Protein AF-A0ABC8A405-F1 (afdb_monomer_lite)

Sequence (125 aa):
MKYVISGLKGAFIAIVCGVLLTLYFGGEIDFESMTLILVYGFVQGAMSKLIDEYVTIALLEFVSQALASYLLAWGYLLVNTWLFDSSWQHHIWSFTITWLLIFILVYLYSIVRNRKIVKRFNRQK

Radius of gyration: 17.45 Å; chains: 1; bounding box: 40×32×48 Å

Foldseek 3Di:
DVLQVQLVVLLVVLVVVVVVVCVVVVRDDDPVNSVLSSNLSSVLSSQLVVLVVPPPDPVVSLVSSLVSNLVSVLVSLVVCCVVPNVPRPVVNVVSVVVSVVVSVVVVVVVVVVVVVVVVVVVVVD

Secondary structure (DSSP, 8-state):
-HHHHHHHHHHHHHHHHHHHHHHHHTS---HHHHHHHHHHHHHHHHHHHHHHHH--SHHHHHHHHHHHHHHHHHHHHHHHHHHH-S-HHHHHHHHHHHHHHHHHHHHHHHHHHHHHHHHHHHT--

Structure (mmCIF, N/CA/C/O backbone):
data_AF-A0ABC8A405-F1
#
_entry.id   AF-A0ABC8A405-F1
#
loop_
_atom_site.group_PDB
_atom_site.id
_atom_site.type_symbol
_atom_site.label_atom_id
_atom_site.label_alt_id
_atom_site.label_comp_id
_atom_site.label_asym_id
_atom_site.label_entity_id
_atom_site.label_seq_id
_atom_site.pdbx_PDB_ins_code
_atom_site.Cartn_x
_atom_site.Cartn_y
_atom_site.Cartn_z
_atom_site.occupancy
_atom_site.B_iso_or_equiv
_atom_site.auth_seq_id
_atom_site.auth_comp_id
_atom_site.auth_asym_id
_atom_site.auth_atom_id
_atom_site.pdbx_PDB_model_num
ATOM 1 N N . MET A 1 1 ? -17.672 -11.483 -2.750 1.00 78.12 1 MET A N 1
ATOM 2 C CA . MET A 1 1 ? -17.982 -10.194 -3.422 1.00 78.12 1 MET A CA 1
ATOM 3 C C . MET A 1 1 ? -17.396 -8.979 -2.706 1.00 78.12 1 MET A C 1
ATOM 5 O O . MET A 1 1 ? -16.741 -8.184 -3.362 1.00 78.12 1 MET A O 1
ATOM 9 N N . LYS A 1 2 ? -17.559 -8.835 -1.384 1.00 85.12 2 LYS A N 1
ATOM 10 C CA . LYS A 1 2 ? -17.059 -7.677 -0.613 1.00 85.12 2 LYS A CA 1
ATOM 11 C C . LYS A 1 2 ? -15.559 -7.347 -0.795 1.00 85.12 2 LYS A C 1
ATOM 13 O O . LYS A 1 2 ? -15.237 -6.186 -1.025 1.00 85.12 2 LYS A O 1
ATOM 18 N N . TYR A 1 3 ? -14.668 -8.343 -0.807 1.00 85.38 3 TYR A N 1
ATOM 19 C CA . TYR A 1 3 ? -13.229 -8.123 -1.055 1.00 85.38 3 TYR A CA 1
ATOM 20 C C . TYR A 1 3 ? -12.917 -7.704 -2.498 1.00 85.38 3 TYR A C 1
ATOM 22 O O . TYR A 1 3 ? -12.076 -6.842 -2.713 1.00 85.38 3 TYR A O 1
ATOM 30 N N . VAL A 1 4 ? -13.642 -8.253 -3.479 1.00 86.56 4 VAL A N 1
ATOM 31 C CA . VAL A 1 4 ? -13.481 -7.915 -4.906 1.00 86.56 4 VAL A CA 1
ATOM 32 C C . VAL A 1 4 ? -13.871 -6.462 -5.166 1.00 86.56 4 VAL A C 1
ATOM 34 O O . VAL A 1 4 ? -13.147 -5.741 -5.839 1.00 86.56 4 VAL A O 1
ATOM 37 N N . ILE A 1 5 ? -14.980 -6.002 -4.579 1.00 88.62 5 ILE A N 1
ATOM 38 C CA . ILE A 1 5 ? -15.421 -4.603 -4.689 1.00 88.62 5 ILE A CA 1
ATOM 39 C C . ILE A 1 5 ? -14.386 -3.663 -4.063 1.00 88.62 5 ILE A C 1
ATOM 41 O O . ILE A 1 5 ? -14.088 -2.612 -4.625 1.00 88.62 5 ILE A O 1
ATOM 45 N N . SER A 1 6 ? -13.825 -4.036 -2.910 1.00 86.69 6 SER A N 1
ATOM 46 C CA . SER A 1 6 ? -12.771 -3.247 -2.270 1.00 86.69 6 SER A CA 1
ATOM 47 C C . SER A 1 6 ? -11.490 -3.216 -3.105 1.00 86.69 6 SER A C 1
ATOM 49 O O . SER A 1 6 ? -10.899 -2.154 -3.285 1.00 86.69 6 SER A O 1
ATOM 51 N N . GLY A 1 7 ? -11.109 -4.349 -3.699 1.00 85.62 7 GLY A N 1
ATOM 52 C CA . GLY A 1 7 ? -9.995 -4.418 -4.639 1.00 85.62 7 GLY A CA 1
ATOM 53 C C . GLY A 1 7 ? -10.206 -3.520 -5.858 1.00 85.62 7 GLY A C 1
ATOM 54 O O . GLY A 1 7 ? -9.328 -2.737 -6.198 1.00 85.62 7 GLY A O 1
ATOM 55 N N . LEU A 1 8 ? -11.395 -3.527 -6.468 1.00 90.06 8 LEU A N 1
ATOM 56 C CA . LEU A 1 8 ? -11.708 -2.638 -7.596 1.00 90.06 8 LEU A CA 1
ATOM 57 C C . LEU A 1 8 ? -11.599 -1.152 -7.223 1.00 90.06 8 LEU A C 1
ATOM 59 O O . LEU A 1 8 ? -11.103 -0.358 -8.019 1.00 90.06 8 LEU A O 1
ATOM 63 N N . LYS A 1 9 ? -12.000 -0.767 -6.003 1.00 87.75 9 LYS A N 1
ATOM 64 C CA . LYS A 1 9 ? -11.785 0.601 -5.497 1.00 87.75 9 LYS A CA 1
ATOM 65 C C . LYS A 1 9 ? -10.298 0.928 -5.367 1.00 87.75 9 LYS A C 1
ATOM 67 O O . LYS A 1 9 ? -9.886 2.016 -5.754 1.00 87.75 9 LYS A O 1
ATOM 72 N N . GLY A 1 10 ? -9.503 -0.009 -4.855 1.00 82.50 10 GLY A N 1
ATOM 73 C CA . GLY A 1 10 ? -8.050 0.135 -4.766 1.00 82.50 10 GLY A CA 1
ATOM 74 C C . GLY A 1 10 ? -7.391 0.296 -6.140 1.00 82.50 10 GLY A C 1
ATOM 75 O O . GLY A 1 10 ? -6.586 1.204 -6.325 1.00 82.50 10 GLY A O 1
ATOM 76 N N . ALA A 1 11 ? -7.801 -0.501 -7.130 1.00 86.94 11 ALA A N 1
ATOM 77 C CA . ALA A 1 11 ? -7.341 -0.370 -8.512 1.00 86.94 11 ALA A CA 1
ATOM 78 C C . ALA A 1 11 ? -7.728 0.988 -9.122 1.00 86.94 11 ALA A C 1
ATOM 80 O O . ALA A 1 11 ? -6.905 1.628 -9.765 1.00 86.94 11 ALA A O 1
ATOM 81 N N . PHE A 1 12 ? -8.947 1.476 -8.871 1.00 87.50 12 PHE A N 1
ATOM 82 C CA . PHE A 1 12 ? -9.375 2.800 -9.332 1.00 87.50 12 PHE A CA 1
ATOM 83 C C . PHE A 1 12 ? -8.527 3.931 -8.733 1.00 87.50 12 PHE A C 1
ATOM 85 O O . PHE A 1 12 ? -8.099 4.830 -9.453 1.00 87.50 12 PHE A O 1
ATOM 92 N N . ILE A 1 13 ? -8.233 3.874 -7.431 1.00 85.06 13 ILE A N 1
ATOM 93 C CA . ILE A 1 13 ? -7.333 4.839 -6.782 1.00 85.06 13 ILE A CA 1
ATOM 94 C C . ILE A 1 13 ? -5.938 4.766 -7.411 1.00 85.06 13 ILE A C 1
ATOM 96 O O . ILE A 1 13 ? -5.349 5.803 -7.706 1.00 85.06 13 ILE A O 1
ATOM 100 N N . ALA A 1 14 ? -5.436 3.559 -7.674 1.00 83.38 14 ALA A N 1
ATOM 101 C CA . ALA A 1 14 ? -4.147 3.360 -8.324 1.00 83.38 14 ALA A CA 1
ATOM 102 C C . ALA A 1 14 ? -4.105 3.956 -9.744 1.00 83.38 14 ALA A C 1
ATOM 104 O O . ALA A 1 14 ? -3.097 4.560 -10.094 1.00 83.38 14 ALA A O 1
ATOM 105 N N . ILE A 1 15 ? -5.199 3.891 -10.521 1.00 85.50 15 ILE A N 1
ATOM 106 C CA . ILE A 1 15 ? -5.319 4.595 -11.815 1.00 85.50 15 ILE A CA 1
ATOM 107 C C . ILE A 1 15 ? -5.155 6.101 -11.620 1.00 85.50 15 ILE A C 1
ATOM 109 O O . ILE A 1 15 ? -4.354 6.724 -12.311 1.00 85.50 15 ILE A O 1
ATOM 113 N N . VAL A 1 16 ? -5.898 6.693 -10.679 1.00 84.44 16 VAL A N 1
ATOM 114 C CA . VAL A 1 16 ? -5.849 8.143 -10.427 1.00 84.44 16 VAL A CA 1
ATOM 115 C C . VAL A 1 16 ? -4.441 8.572 -10.008 1.00 84.44 16 VAL A C 1
ATOM 117 O O . VAL A 1 16 ? -3.909 9.546 -10.538 1.00 84.44 16 VAL A O 1
ATOM 120 N N . CYS A 1 17 ? -3.811 7.826 -9.099 1.00 80.31 17 CYS A N 1
ATOM 121 C CA . CYS A 1 17 ? -2.434 8.075 -8.683 1.00 80.31 17 CYS A CA 1
ATOM 122 C C . CYS A 1 17 ? -1.439 7.899 -9.837 1.00 80.31 17 CYS A C 1
ATOM 124 O O . CYS A 1 17 ? -0.545 8.728 -9.985 1.00 80.31 17 CYS A O 1
ATOM 126 N N . GLY A 1 18 ? -1.616 6.865 -10.662 1.00 75.62 18 GLY A N 1
ATOM 127 C CA . GLY A 1 18 ? -0.805 6.610 -11.850 1.00 75.62 18 GLY A CA 1
ATOM 128 C C . GLY A 1 18 ? -0.861 7.779 -12.826 1.00 75.62 18 GLY A C 1
ATOM 129 O O . GLY A 1 18 ? 0.180 8.320 -13.165 1.00 75.62 18 GLY A O 1
ATOM 130 N N . VAL A 1 19 ? -2.060 8.257 -13.177 1.00 80.06 19 VAL A N 1
ATOM 131 C CA . VAL A 1 19 ? -2.244 9.422 -14.063 1.00 80.06 19 VAL A CA 1
ATOM 132 C C . VAL A 1 19 ? -1.570 10.676 -13.497 1.00 80.06 19 VAL A C 1
ATOM 134 O O . VAL A 1 19 ? -0.895 11.392 -14.233 1.00 80.06 19 VAL A O 1
ATOM 137 N N . LEU A 1 20 ? -1.714 10.943 -12.194 1.00 78.25 20 LEU A N 1
ATOM 138 C CA . LEU A 1 20 ? -1.053 12.086 -11.552 1.00 78.25 20 LEU A CA 1
ATOM 139 C C . LEU A 1 20 ? 0.475 11.976 -11.605 1.00 78.25 20 LEU A C 1
ATOM 141 O O . LEU A 1 20 ? 1.147 12.969 -11.875 1.00 78.25 20 LEU A O 1
ATOM 145 N N . LEU A 1 21 ? 1.020 10.779 -11.375 1.00 70.50 21 LEU A N 1
ATOM 146 C CA . LEU A 1 21 ? 2.454 10.515 -11.485 1.00 70.50 21 LEU A CA 1
ATOM 147 C C . LEU A 1 21 ? 2.942 10.668 -12.927 1.00 70.50 21 LEU A C 1
ATOM 149 O O . LEU A 1 21 ? 3.956 11.323 -13.146 1.00 70.50 21 LEU A O 1
ATOM 153 N N . THR A 1 22 ? 2.205 10.146 -13.910 1.00 74.12 22 THR A N 1
ATOM 154 C CA . THR A 1 22 ? 2.517 10.303 -15.336 1.00 74.12 22 THR A CA 1
ATOM 155 C C . THR A 1 22 ? 2.573 11.779 -15.728 1.00 74.12 22 THR A C 1
ATOM 157 O O . THR A 1 22 ? 3.507 12.196 -16.407 1.00 74.12 22 THR A O 1
ATOM 160 N N . LEU A 1 23 ? 1.613 12.587 -15.265 1.00 78.50 23 LEU A N 1
ATOM 161 C CA . LEU A 1 23 ? 1.600 14.034 -15.501 1.00 78.50 23 LEU A CA 1
ATOM 162 C C . LEU A 1 23 ? 2.779 14.744 -14.823 1.00 78.50 23 LEU A C 1
ATOM 164 O O . LEU A 1 23 ? 3.335 15.677 -15.396 1.00 78.50 23 LEU A O 1
ATOM 168 N N . TYR A 1 24 ? 3.165 14.311 -13.621 1.00 75.00 24 TYR A N 1
ATOM 169 C CA . TYR A 1 24 ? 4.275 14.904 -12.875 1.00 75.00 24 TYR A CA 1
ATOM 170 C C . TYR A 1 24 ? 5.647 14.582 -13.487 1.00 75.00 24 TYR A C 1
ATOM 172 O O . TYR A 1 24 ? 6.506 15.457 -13.549 1.00 75.00 24 TYR A O 1
ATOM 180 N N . PHE A 1 25 ? 5.847 13.350 -13.962 1.00 72.19 25 PHE A N 1
ATOM 181 C CA . PHE A 1 25 ? 7.119 12.874 -14.521 1.00 72.19 25 PHE A CA 1
ATOM 182 C C . PHE A 1 25 ? 7.237 13.024 -16.046 1.00 72.19 25 PHE A C 1
ATOM 184 O O . PHE A 1 25 ? 8.223 12.582 -16.624 1.00 72.19 25 PHE A O 1
ATOM 191 N N . GLY A 1 26 ? 6.277 13.675 -16.709 1.00 73.38 26 GLY A N 1
ATOM 192 C CA . GLY A 1 26 ? 6.397 14.024 -18.128 1.00 73.38 26 GLY A CA 1
ATOM 193 C C . GLY A 1 26 ? 5.983 12.934 -19.123 1.00 73.38 26 GLY A C 1
ATOM 194 O O . GLY A 1 26 ? 6.308 13.054 -20.298 1.00 73.38 26 GLY A O 1
ATOM 195 N N . GLY A 1 27 ? 5.218 11.923 -18.700 1.00 61.75 27 GLY A N 1
ATOM 196 C CA . GLY A 1 27 ? 4.505 11.026 -19.621 1.00 61.75 27 GLY A CA 1
ATOM 197 C C . GLY A 1 27 ? 5.040 9.601 -19.759 1.00 61.75 27 GLY A C 1
ATOM 198 O O . GLY A 1 27 ? 4.357 8.771 -20.352 1.00 61.75 27 GLY A O 1
ATOM 199 N N . GLU A 1 28 ? 6.203 9.282 -19.198 1.00 64.81 28 GLU A N 1
ATOM 200 C CA . GLU A 1 28 ? 6.858 7.985 -19.413 1.00 64.81 28 GLU A CA 1
ATOM 201 C C . GLU A 1 28 ? 6.571 7.016 -18.258 1.00 64.81 28 GLU A C 1
ATOM 203 O O . GLU A 1 28 ? 7.366 6.857 -17.336 1.00 64.81 28 GLU A O 1
ATOM 208 N N . ILE A 1 29 ? 5.394 6.381 -18.278 1.00 68.19 29 ILE A N 1
ATOM 209 C CA . ILE A 1 29 ? 5.150 5.175 -17.473 1.00 68.19 29 ILE A CA 1
ATOM 210 C C . ILE A 1 29 ? 4.905 4.012 -18.424 1.00 68.19 29 ILE A C 1
ATOM 212 O O . ILE A 1 29 ? 3.913 4.004 -19.156 1.00 68.19 29 ILE A O 1
ATOM 216 N N . ASP A 1 30 ? 5.785 3.014 -18.373 1.00 72.81 30 ASP A N 1
ATOM 217 C CA . ASP A 1 30 ? 5.641 1.796 -19.161 1.00 72.81 30 ASP A CA 1
ATOM 218 C C . ASP A 1 30 ? 4.355 1.041 -18.809 1.00 72.81 30 ASP A C 1
ATOM 220 O O . ASP A 1 30 ? 3.926 0.970 -17.651 1.00 72.81 30 ASP A O 1
ATOM 224 N N . PHE A 1 31 ? 3.750 0.416 -19.820 1.00 75.62 31 PHE A N 1
ATOM 225 C CA . PHE A 1 31 ? 2.506 -0.343 -19.672 1.00 75.62 31 PHE A CA 1
ATOM 226 C C . PHE A 1 31 ? 2.614 -1.468 -18.625 1.00 75.62 31 PHE A C 1
ATOM 228 O O . PHE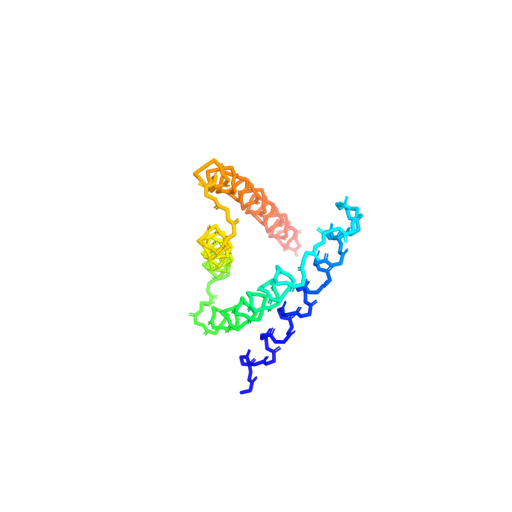 A 1 31 ? 1.659 -1.742 -17.891 1.00 75.62 31 PHE A O 1
ATOM 235 N N . GLU A 1 32 ? 3.784 -2.096 -18.514 1.00 75.31 32 GLU A N 1
ATOM 236 C CA . GLU A 1 32 ? 4.062 -3.154 -17.537 1.00 75.31 32 GLU A CA 1
ATOM 237 C C . GLU A 1 32 ? 4.066 -2.613 -16.102 1.00 75.31 32 GLU A C 1
ATOM 239 O O . GLU A 1 32 ? 3.405 -3.174 -15.222 1.00 75.31 32 GLU A O 1
ATOM 244 N N . SER A 1 33 ? 4.703 -1.457 -15.886 1.00 71.50 33 SER A N 1
ATOM 245 C CA . SER A 1 33 ? 4.682 -0.745 -14.603 1.00 71.50 33 SER A CA 1
ATOM 246 C C . SER A 1 33 ? 3.261 -0.323 -14.227 1.00 71.50 33 SER A C 1
ATOM 248 O O . SER A 1 33 ? 2.831 -0.520 -13.090 1.00 71.50 33 SER A O 1
ATOM 250 N N . MET A 1 34 ? 2.482 0.179 -15.191 1.00 75.81 34 MET A N 1
ATOM 251 C CA . MET A 1 34 ? 1.077 0.532 -14.974 1.00 75.81 34 MET A CA 1
ATOM 252 C C . MET A 1 34 ? 0.234 -0.694 -14.595 1.00 75.81 34 MET A C 1
ATOM 254 O O . MET A 1 34 ? -0.560 -0.638 -13.657 1.00 75.81 34 MET A O 1
ATOM 258 N N . THR A 1 35 ? 0.439 -1.831 -15.264 1.00 82.12 35 THR A N 1
ATOM 259 C CA . THR A 1 35 ? -0.267 -3.085 -14.960 1.00 82.12 35 THR A CA 1
ATOM 260 C C . THR A 1 35 ? 0.047 -3.574 -13.547 1.00 82.12 35 THR A C 1
ATOM 262 O O . THR A 1 35 ? -0.868 -3.918 -12.795 1.00 82.12 35 THR A O 1
ATOM 265 N N . LEU A 1 36 ? 1.320 -3.543 -13.144 1.00 79.38 36 LEU A N 1
ATOM 266 C CA . LEU A 1 36 ? 1.727 -3.886 -11.783 1.00 79.38 36 LEU A CA 1
ATOM 267 C C . LEU A 1 36 ? 1.076 -2.949 -10.758 1.00 79.38 36 LEU A C 1
ATOM 269 O O . LEU A 1 36 ? 0.480 -3.430 -9.796 1.00 79.38 36 LEU A O 1
ATOM 273 N N . ILE A 1 37 ? 1.095 -1.632 -10.986 1.00 80.25 37 ILE A N 1
ATOM 274 C CA . ILE A 1 37 ? 0.444 -0.644 -10.109 1.00 80.25 37 ILE A CA 1
ATOM 275 C C . ILE A 1 37 ? -1.043 -0.972 -9.898 1.00 80.25 37 ILE A C 1
ATOM 277 O O . ILE A 1 37 ? -1.533 -0.910 -8.767 1.00 80.25 37 ILE A O 1
ATOM 281 N N . LEU A 1 38 ? -1.760 -1.386 -10.948 1.00 85.19 38 LEU A N 1
ATOM 282 C CA . LEU A 1 38 ? -3.169 -1.783 -10.847 1.00 85.19 38 LEU A CA 1
ATOM 283 C C . LEU A 1 38 ? -3.370 -3.048 -10.015 1.00 85.19 38 LEU A C 1
ATOM 285 O O . LEU A 1 38 ? -4.271 -3.091 -9.174 1.00 85.19 38 LEU A O 1
ATOM 289 N N . VAL A 1 39 ? -2.529 -4.064 -10.218 1.00 87.31 39 VAL A N 1
ATOM 290 C CA . VAL A 1 39 ? -2.582 -5.315 -9.449 1.00 87.31 39 VAL A CA 1
ATOM 291 C C . VAL A 1 39 ? -2.301 -5.042 -7.972 1.00 87.31 39 VAL A C 1
ATOM 293 O O . VAL A 1 39 ? -3.069 -5.475 -7.114 1.00 87.31 39 VAL A O 1
ATOM 296 N N . TYR A 1 40 ? -1.265 -4.265 -7.656 1.00 83.88 40 TYR A N 1
ATOM 297 C CA . TYR A 1 40 ? -0.946 -3.898 -6.275 1.00 83.88 40 TYR A CA 1
ATOM 298 C C . TYR A 1 40 ? -2.033 -3.027 -5.640 1.00 83.88 40 TYR A C 1
ATOM 300 O O . TYR A 1 40 ? -2.396 -3.254 -4.485 1.00 83.88 40 TYR A O 1
ATOM 308 N N . GLY A 1 41 ? -2.619 -2.092 -6.394 1.00 84.56 41 GLY A N 1
ATOM 309 C CA . GLY A 1 41 ? -3.781 -1.319 -5.959 1.00 84.56 41 GLY A CA 1
ATOM 310 C C . GLY A 1 41 ? -4.975 -2.211 -5.621 1.00 84.56 41 GLY A C 1
ATOM 311 O O . GLY A 1 41 ? -5.612 -2.034 -4.580 1.00 84.56 41 GLY A O 1
ATOM 312 N N . PHE A 1 42 ? -5.243 -3.222 -6.451 1.00 88.56 42 PHE A N 1
ATOM 313 C CA . PHE A 1 42 ? -6.291 -4.204 -6.192 1.00 88.56 42 PHE A CA 1
ATOM 314 C C . PHE A 1 42 ? -6.019 -5.023 -4.925 1.00 88.56 42 PHE A C 1
ATOM 316 O O . PHE A 1 42 ? -6.899 -5.154 -4.070 1.00 88.56 42 PHE A O 1
ATOM 323 N N . VAL A 1 43 ? -4.799 -5.543 -4.772 1.00 90.31 43 VAL A N 1
ATOM 324 C CA . VAL A 1 43 ? -4.401 -6.326 -3.593 1.00 90.31 43 VAL A CA 1
ATOM 325 C C . VAL A 1 43 ? -4.493 -5.480 -2.324 1.00 90.31 43 VAL A C 1
ATOM 327 O O . VAL A 1 43 ? -5.057 -5.945 -1.335 1.00 90.31 43 VAL A O 1
ATOM 330 N N . GLN A 1 44 ? -4.038 -4.224 -2.359 1.00 87.00 44 GLN A N 1
ATOM 331 C CA . GLN A 1 44 ? -4.151 -3.305 -1.226 1.00 87.00 44 GLN A CA 1
ATOM 332 C C . GLN A 1 44 ? -5.614 -3.036 -0.867 1.00 87.00 44 GLN A C 1
ATOM 334 O O . GLN A 1 44 ? -5.975 -3.064 0.306 1.00 87.00 44 GLN A O 1
ATOM 339 N N . GLY A 1 45 ? -6.482 -2.827 -1.861 1.00 83.25 45 GLY A N 1
ATOM 340 C CA . GLY A 1 45 ? -7.915 -2.643 -1.629 1.00 83.25 45 GLY A CA 1
ATOM 341 C C . GLY A 1 45 ? -8.573 -3.867 -0.984 1.00 83.25 45 GLY A C 1
ATOM 342 O O . GLY A 1 45 ? -9.396 -3.727 -0.076 1.00 83.25 45 GLY A O 1
ATOM 343 N N . ALA A 1 46 ? -8.197 -5.077 -1.404 1.00 87.50 46 ALA A N 1
ATOM 344 C CA . ALA A 1 46 ? -8.698 -6.317 -0.815 1.00 87.50 46 ALA A CA 1
ATOM 345 C C . ALA A 1 46 ? -8.170 -6.541 0.617 1.00 87.50 46 ALA A C 1
ATOM 347 O O . ALA A 1 46 ? -8.956 -6.854 1.514 1.00 87.50 46 ALA A O 1
ATOM 348 N N . MET A 1 47 ? -6.869 -6.322 0.839 1.00 88.50 47 MET A N 1
ATOM 349 C CA . MET A 1 47 ? -6.205 -6.386 2.149 1.00 88.50 47 MET A CA 1
ATOM 350 C C . MET A 1 47 ? -6.793 -5.378 3.130 1.00 88.50 47 MET A C 1
ATOM 352 O O . MET A 1 47 ? -7.063 -5.721 4.277 1.00 88.50 47 MET A O 1
ATOM 356 N N . SER A 1 48 ? -7.064 -4.160 2.663 1.00 84.75 48 SER A N 1
ATOM 357 C CA . SER A 1 48 ? -7.672 -3.121 3.483 1.00 84.75 48 SER A CA 1
ATOM 358 C C . SER A 1 48 ? -9.015 -3.581 4.038 1.00 84.75 48 SER A C 1
ATOM 360 O O . SER A 1 48 ? -9.245 -3.459 5.237 1.00 84.75 48 SER A O 1
ATOM 362 N N . LYS A 1 49 ? -9.841 -4.247 3.220 1.00 86.38 49 LYS A N 1
ATOM 363 C CA . LYS A 1 49 ? -11.120 -4.781 3.694 1.00 86.38 49 LYS A CA 1
ATOM 364 C C . LYS A 1 49 ? -10.974 -5.916 4.709 1.00 86.38 49 LYS A C 1
ATOM 366 O O . LYS A 1 49 ? -11.845 -6.063 5.561 1.00 86.38 49 LYS A O 1
ATOM 371 N N . LEU A 1 50 ? -9.916 -6.723 4.612 1.00 87.44 50 LEU A N 1
ATOM 372 C CA . LEU A 1 50 ? -9.604 -7.735 5.624 1.00 87.44 50 LEU A CA 1
ATOM 373 C C . LEU A 1 50 ? -9.201 -7.067 6.942 1.00 87.44 50 LEU A C 1
ATOM 375 O O . LEU A 1 50 ? -9.733 -7.421 7.987 1.00 87.44 50 LEU A O 1
ATOM 379 N N . ILE A 1 51 ? -8.319 -6.070 6.895 1.00 83.81 51 ILE A N 1
ATOM 380 C CA . ILE A 1 51 ? -7.875 -5.344 8.090 1.00 83.81 51 ILE A CA 1
ATOM 381 C C . ILE A 1 51 ? -9.069 -4.690 8.796 1.00 83.81 51 ILE A C 1
ATOM 383 O O . ILE A 1 51 ? -9.224 -4.892 9.995 1.00 83.81 51 ILE A O 1
ATOM 387 N N . ASP A 1 52 ? -9.960 -4.026 8.058 1.00 81.56 52 ASP A N 1
ATOM 388 C CA . ASP A 1 52 ? -11.167 -3.402 8.621 1.00 81.56 52 ASP A CA 1
ATOM 389 C C . ASP A 1 52 ? -12.119 -4.414 9.288 1.00 81.56 52 ASP A C 1
ATOM 391 O O . ASP A 1 52 ? -12.871 -4.066 10.195 1.00 81.56 52 ASP A O 1
ATOM 395 N N . GLU A 1 53 ? -12.151 -5.667 8.816 1.00 84.56 53 GLU A N 1
ATOM 396 C CA . GLU A 1 53 ? -13.026 -6.707 9.377 1.00 84.56 53 GLU A CA 1
ATOM 397 C C . GLU A 1 53 ? -12.441 -7.360 10.638 1.00 84.56 53 GLU A C 1
ATOM 399 O O . GLU A 1 53 ? -13.204 -7.766 11.515 1.00 84.56 53 GLU A O 1
ATOM 404 N N . TYR A 1 54 ? -11.113 -7.463 10.744 1.00 84.12 54 TYR A N 1
ATOM 405 C CA . TYR A 1 54 ? -10.442 -8.169 11.844 1.00 84.12 54 TYR A CA 1
ATOM 406 C C . TYR A 1 54 ? -9.836 -7.244 12.905 1.00 84.12 54 TYR A C 1
ATOM 408 O O . TYR A 1 54 ? -9.598 -7.683 14.031 1.00 84.12 54 TYR A O 1
ATOM 416 N N . VAL A 1 55 ? -9.589 -5.974 12.580 1.00 79.38 55 VAL A N 1
ATOM 417 C CA . VAL A 1 55 ? -8.945 -5.013 13.475 1.00 79.38 55 VAL A CA 1
ATOM 418 C C . VAL A 1 55 ? -9.939 -3.930 13.871 1.00 79.38 55 VAL A C 1
ATOM 420 O O . VAL A 1 55 ? -10.217 -3.006 13.123 1.00 79.38 55 VAL A O 1
ATOM 423 N N . THR A 1 56 ? -10.466 -4.031 15.088 1.00 73.62 56 THR A N 1
ATOM 424 C CA . THR A 1 56 ? -11.496 -3.116 15.612 1.00 73.62 56 THR A CA 1
ATOM 425 C C . THR A 1 56 ? -10.930 -1.885 16.321 1.00 73.62 56 THR A C 1
ATOM 427 O O . THR A 1 56 ? -11.648 -0.921 16.589 1.00 73.62 56 THR A O 1
ATOM 430 N N . ILE A 1 57 ? -9.639 -1.902 16.659 1.00 76.00 57 ILE A N 1
ATOM 431 C CA . ILE A 1 57 ? -8.964 -0.788 17.323 1.00 76.00 57 ILE A CA 1
ATOM 432 C C . ILE A 1 57 ? -8.427 0.153 16.247 1.00 76.00 57 ILE A C 1
ATOM 434 O O . ILE A 1 57 ? -7.449 -0.180 15.586 1.00 76.00 57 ILE A O 1
ATOM 438 N N . ALA A 1 58 ? -8.990 1.358 16.141 1.00 71.75 58 ALA A N 1
ATOM 439 C CA . ALA A 1 58 ? -8.648 2.333 15.095 1.00 71.75 58 ALA A CA 1
ATOM 440 C C . ALA A 1 58 ? -7.139 2.632 14.961 1.00 71.75 58 ALA A C 1
ATOM 442 O O . ALA A 1 58 ? -6.632 2.848 13.863 1.00 71.75 58 ALA A O 1
ATOM 443 N N . LEU A 1 59 ? -6.395 2.644 16.077 1.00 71.62 59 LEU A N 1
ATOM 444 C CA . LEU A 1 59 ? -4.940 2.833 16.046 1.00 71.62 59 LEU A CA 1
ATOM 445 C C . LEU A 1 59 ? -4.229 1.639 15.398 1.00 71.62 59 LEU A C 1
ATOM 447 O O . LEU A 1 59 ? -3.322 1.825 14.593 1.00 71.62 59 LEU A O 1
ATOM 451 N N . LEU A 1 60 ? -4.639 0.425 15.765 1.00 72.31 60 LEU A N 1
ATOM 452 C CA . LEU A 1 60 ? -4.062 -0.804 15.238 1.00 72.31 60 LEU A CA 1
ATOM 453 C C . LEU A 1 60 ? -4.444 -0.980 13.767 1.00 72.31 60 LEU A C 1
ATOM 455 O O .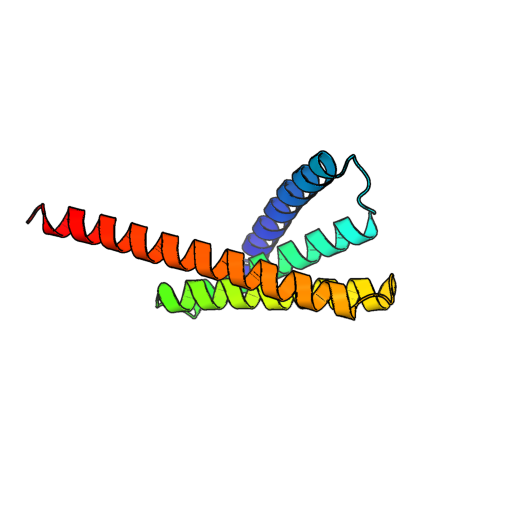 LEU A 1 60 ? -3.589 -1.332 12.970 1.00 72.31 60 LEU A O 1
ATOM 459 N N . GLU A 1 61 ? -5.681 -0.642 13.401 1.00 75.81 61 GLU A N 1
ATOM 460 C CA . GLU A 1 61 ? -6.174 -0.644 12.022 1.00 75.81 61 GLU A CA 1
ATOM 461 C C . GLU A 1 61 ? -5.309 0.274 11.154 1.00 75.81 61 GLU A C 1
ATOM 463 O O . GLU A 1 61 ? -4.747 -0.169 10.158 1.00 75.81 61 GLU A O 1
ATOM 468 N N . PHE A 1 62 ? -5.088 1.520 11.587 1.00 77.00 62 PHE A N 1
ATOM 469 C CA . PHE A 1 62 ? -4.223 2.467 10.882 1.00 77.00 62 PHE A CA 1
ATOM 470 C C . PHE A 1 62 ? -2.792 1.938 10.695 1.00 77.00 62 PHE A C 1
ATOM 472 O O . PHE A 1 62 ? -2.234 2.027 9.599 1.00 77.00 62 PHE A O 1
ATOM 479 N N . VAL A 1 63 ? -2.196 1.366 11.747 1.00 80.19 63 VAL A N 1
ATOM 480 C CA . VAL A 1 63 ? -0.847 0.781 11.681 1.00 80.19 63 VAL A CA 1
ATOM 481 C C . VAL A 1 63 ? -0.817 -0.422 10.735 1.00 80.19 63 VAL A C 1
ATOM 483 O O . VAL A 1 63 ? 0.101 -0.532 9.927 1.00 80.19 63 VAL A O 1
ATOM 486 N N . SER A 1 64 ? -1.823 -1.297 10.783 1.00 81.19 64 SER A N 1
ATOM 487 C CA . SER A 1 64 ? -1.942 -2.460 9.901 1.00 81.19 64 SER A CA 1
ATOM 488 C C . SER A 1 64 ? -2.114 -2.056 8.437 1.00 81.19 64 SER A C 1
ATOM 490 O O . SER A 1 64 ? -1.440 -2.619 7.577 1.00 81.19 64 SER A O 1
ATOM 492 N N . GLN A 1 65 ? -2.953 -1.055 8.145 1.00 80.19 65 GLN A N 1
ATOM 493 C CA . GLN A 1 65 ? -3.140 -0.521 6.790 1.00 80.19 65 GLN A CA 1
ATOM 494 C C . GLN A 1 65 ? -1.829 0.057 6.239 1.00 80.19 65 GLN A C 1
ATOM 496 O O . GLN A 1 65 ? -1.458 -0.199 5.089 1.00 80.19 65 GLN A O 1
ATOM 501 N N . ALA A 1 66 ? -1.095 0.797 7.074 1.00 81.94 66 ALA A N 1
ATOM 502 C CA . ALA A 1 66 ? 0.206 1.337 6.715 1.00 81.94 66 ALA A CA 1
ATOM 503 C C . ALA A 1 66 ? 1.224 0.216 6.452 1.00 81.94 66 ALA A C 1
ATOM 505 O O . ALA A 1 66 ? 1.836 0.191 5.385 1.00 81.94 66 ALA A O 1
ATOM 506 N N . LEU A 1 67 ? 1.355 -0.753 7.360 1.00 85.44 67 LEU A N 1
ATOM 507 C CA . LEU A 1 67 ? 2.279 -1.877 7.199 1.00 85.44 67 LEU A CA 1
ATOM 508 C C . LEU A 1 67 ? 1.974 -2.691 5.930 1.00 85.44 67 LEU A C 1
ATOM 510 O O . LEU A 1 67 ? 2.891 -3.047 5.194 1.00 85.44 67 LEU A O 1
ATOM 514 N N . ALA A 1 68 ? 0.694 -2.936 5.639 1.00 86.06 68 ALA A N 1
ATOM 515 C CA . ALA A 1 68 ? 0.266 -3.599 4.410 1.00 86.06 68 ALA A CA 1
ATOM 516 C C . ALA A 1 68 ? 0.696 -2.814 3.163 1.00 86.06 68 ALA A C 1
ATOM 518 O O . ALA A 1 68 ? 1.288 -3.391 2.252 1.00 86.06 68 ALA A O 1
ATOM 519 N N . SER A 1 69 ? 0.487 -1.491 3.157 1.00 84.25 69 SER A N 1
ATOM 520 C CA . SER A 1 69 ? 0.922 -0.635 2.045 1.00 84.25 69 SER A CA 1
ATOM 521 C C . SER A 1 69 ? 2.440 -0.678 1.839 1.00 84.25 69 SER A C 1
ATOM 523 O O . SER A 1 69 ? 2.906 -0.740 0.703 1.00 84.25 69 SER A O 1
ATOM 525 N N . TYR A 1 70 ? 3.208 -0.704 2.934 1.00 84.44 70 TYR A N 1
ATOM 526 C CA . TYR A 1 70 ? 4.663 -0.796 2.894 1.00 84.44 70 TYR A CA 1
ATOM 527 C C . TYR A 1 70 ? 5.127 -2.121 2.298 1.00 84.44 70 TYR A C 1
ATOM 529 O O . TYR A 1 70 ? 5.946 -2.127 1.385 1.00 84.44 70 TYR A O 1
ATOM 537 N N . LEU A 1 71 ? 4.586 -3.239 2.791 1.00 86.44 71 LEU A N 1
ATOM 538 C CA . LEU A 1 71 ? 4.950 -4.576 2.323 1.00 86.44 71 LEU A CA 1
ATOM 539 C C . LEU A 1 71 ? 4.622 -4.763 0.842 1.00 86.44 71 LEU A C 1
ATOM 541 O O . LEU A 1 71 ? 5.414 -5.356 0.114 1.00 86.44 71 LEU A O 1
ATOM 545 N N . LEU A 1 72 ? 3.489 -4.227 0.381 1.00 83.75 72 LEU A N 1
ATOM 546 C CA . LEU A 1 72 ? 3.127 -4.269 -1.032 1.00 83.75 72 LEU A CA 1
ATOM 547 C C . LEU A 1 72 ? 4.054 -3.417 -1.893 1.00 83.75 72 LEU A C 1
ATOM 549 O O . LEU A 1 72 ? 4.502 -3.888 -2.931 1.00 83.75 72 LEU A O 1
ATOM 553 N N . ALA A 1 73 ? 4.386 -2.201 -1.464 1.00 79.38 73 ALA A N 1
ATOM 554 C CA . ALA A 1 73 ? 5.303 -1.346 -2.207 1.00 79.38 73 ALA A CA 1
ATOM 555 C C . ALA A 1 73 ? 6.745 -1.890 -2.209 1.00 79.38 73 ALA A C 1
ATOM 557 O O . ALA A 1 73 ? 7.443 -1.804 -3.217 1.00 79.38 73 ALA A O 1
ATOM 558 N N . TRP A 1 74 ? 7.170 -2.523 -1.113 1.00 82.56 74 TRP A N 1
ATOM 559 C CA . TRP A 1 74 ? 8.428 -3.261 -1.048 1.00 82.56 74 TRP A CA 1
ATOM 560 C C . TRP A 1 74 ? 8.418 -4.475 -1.985 1.00 82.56 74 TRP A C 1
ATOM 562 O O . TRP A 1 74 ? 9.373 -4.688 -2.727 1.00 82.56 74 TRP A O 1
ATOM 572 N N . GLY A 1 75 ? 7.315 -5.229 -2.015 1.00 81.56 75 GLY A N 1
ATOM 573 C CA . GLY A 1 75 ? 7.111 -6.321 -2.964 1.00 81.56 75 GLY A CA 1
ATOM 574 C C . GLY A 1 75 ? 7.141 -5.846 -4.417 1.00 81.56 75 GLY A C 1
ATOM 575 O O . GLY A 1 75 ? 7.789 -6.482 -5.241 1.00 81.56 75 GLY A O 1
ATOM 576 N N . TYR A 1 76 ? 6.507 -4.710 -4.723 1.00 77.44 76 TYR A N 1
ATOM 577 C CA . TYR A 1 76 ? 6.567 -4.079 -6.042 1.00 77.44 76 TYR A CA 1
ATOM 578 C C . TYR A 1 76 ? 8.007 -3.742 -6.426 1.00 77.44 76 TYR A C 1
ATOM 580 O O . TYR A 1 76 ? 8.444 -4.113 -7.508 1.00 77.44 76 TYR A O 1
ATOM 588 N N . LEU A 1 77 ? 8.767 -3.102 -5.531 1.00 76.62 77 LEU A N 1
ATOM 589 C CA . LEU A 1 77 ? 10.177 -2.796 -5.773 1.00 76.62 77 LEU A CA 1
ATOM 590 C C . LEU A 1 77 ? 10.995 -4.062 -6.027 1.00 76.62 77 LEU A C 1
ATOM 592 O O . LEU A 1 77 ? 11.784 -4.074 -6.962 1.00 76.62 77 LEU A O 1
ATOM 596 N N . LEU A 1 78 ? 10.792 -5.135 -5.259 1.00 76.88 78 LEU A N 1
ATOM 597 C CA . LEU A 1 78 ? 11.476 -6.409 -5.494 1.00 76.88 78 LEU A CA 1
ATOM 598 C C . LEU A 1 78 ? 11.124 -7.044 -6.841 1.00 76.88 78 LEU A C 1
ATOM 600 O O . LEU A 1 78 ? 12.015 -7.507 -7.541 1.00 76.88 78 LEU A O 1
ATOM 604 N N . VAL A 1 79 ? 9.844 -7.073 -7.213 1.00 77.31 79 VAL A N 1
ATOM 605 C CA . VAL A 1 79 ? 9.411 -7.639 -8.501 1.00 77.31 79 VAL A CA 1
ATOM 606 C C . VAL A 1 79 ? 9.942 -6.796 -9.657 1.00 77.31 79 VAL A C 1
ATOM 608 O O . VAL A 1 79 ? 10.481 -7.344 -10.614 1.00 77.31 79 VAL A O 1
ATOM 611 N N . ASN A 1 80 ? 9.853 -5.470 -9.543 1.00 71.62 80 ASN A N 1
ATOM 612 C CA . ASN A 1 80 ? 10.328 -4.549 -10.568 1.00 71.62 80 ASN A CA 1
ATOM 613 C C . ASN A 1 80 ? 11.857 -4.635 -10.729 1.00 71.62 80 ASN A C 1
ATOM 615 O O . ASN A 1 80 ? 12.374 -4.678 -11.836 1.00 71.62 80 ASN A O 1
ATOM 619 N N . THR A 1 81 ? 12.597 -4.738 -9.625 1.00 69.62 81 THR A N 1
ATOM 620 C CA . THR A 1 81 ? 14.062 -4.896 -9.655 1.00 69.62 81 THR A CA 1
ATOM 621 C C . THR A 1 81 ? 14.498 -6.270 -10.160 1.00 69.62 81 THR A C 1
ATOM 623 O O . THR A 1 81 ? 15.452 -6.369 -10.922 1.00 69.62 81 THR A O 1
ATOM 626 N N . TRP A 1 82 ? 13.783 -7.341 -9.806 1.00 68.00 82 TRP A N 1
ATOM 627 C CA . TRP A 1 82 ? 14.091 -8.679 -10.316 1.00 68.00 82 TRP A CA 1
ATOM 628 C C . TRP A 1 82 ? 13.882 -8.796 -11.830 1.00 68.00 82 TRP A C 1
ATOM 630 O O . TRP A 1 82 ? 14.641 -9.496 -12.497 1.00 68.00 82 TRP A O 1
ATOM 640 N N . LEU A 1 83 ? 12.869 -8.111 -12.363 1.00 66.31 83 LEU A N 1
ATOM 641 C CA . LEU A 1 83 ? 12.505 -8.184 -13.775 1.00 66.31 83 LEU A CA 1
ATOM 642 C C . LEU A 1 83 ? 13.214 -7.137 -14.650 1.00 66.31 83 LEU A C 1
ATOM 644 O O . LEU A 1 83 ? 13.447 -7.425 -15.822 1.00 66.31 83 LEU A O 1
ATOM 648 N N . PHE A 1 84 ? 13.567 -5.960 -14.113 1.00 66.38 84 PHE A N 1
ATOM 649 C CA . PHE A 1 84 ? 13.920 -4.804 -14.950 1.00 66.38 84 PHE A CA 1
ATOM 650 C C . PHE A 1 84 ? 15.202 -4.041 -14.568 1.00 66.38 84 PHE A C 1
ATOM 652 O O . PHE A 1 84 ? 15.791 -3.439 -15.463 1.00 66.38 84 PHE A O 1
ATOM 659 N N . ASP A 1 85 ? 15.681 -4.045 -13.310 1.00 63.19 85 ASP A N 1
ATOM 660 C CA . ASP A 1 85 ? 16.910 -3.300 -12.952 1.00 63.19 85 ASP A CA 1
ATOM 661 C C . ASP A 1 85 ? 17.644 -3.802 -11.685 1.00 63.19 85 ASP A C 1
ATOM 663 O O . ASP A 1 85 ? 17.061 -4.043 -10.628 1.00 63.19 85 ASP A O 1
ATOM 667 N N . SER A 1 86 ? 18.975 -3.882 -11.769 1.00 60.44 86 SER A N 1
ATOM 668 C CA . SER A 1 86 ? 19.880 -4.461 -10.761 1.00 60.44 86 SER A CA 1
ATOM 669 C C . SER A 1 86 ? 20.458 -3.452 -9.751 1.00 60.44 86 SER A C 1
ATOM 671 O O . SER A 1 86 ? 21.153 -3.848 -8.813 1.00 60.44 86 SER A O 1
ATOM 673 N N . SER A 1 87 ? 20.118 -2.163 -9.856 1.00 61.72 87 SER A N 1
ATOM 674 C CA . SER A 1 87 ? 20.572 -1.067 -8.972 1.00 61.72 87 SER A CA 1
ATOM 675 C C . SER A 1 87 ? 19.846 -0.978 -7.600 1.00 61.72 87 SER A C 1
ATOM 677 O O . SER A 1 87 ? 19.913 0.023 -6.882 1.00 61.72 87 SER A O 1
ATOM 679 N N . TRP A 1 88 ? 19.170 -2.054 -7.186 1.00 58.91 88 TRP A N 1
ATOM 680 C CA . TRP A 1 88 ? 18.081 -2.093 -6.196 1.00 58.91 88 TRP A CA 1
ATOM 681 C C . TRP A 1 88 ? 18.391 -1.616 -4.766 1.00 58.91 88 TRP A C 1
ATOM 683 O O . TRP A 1 88 ? 17.503 -1.111 -4.074 1.00 58.91 88 TRP A O 1
ATOM 693 N N . GLN A 1 89 ? 19.628 -1.767 -4.289 1.00 59.44 89 GLN A N 1
ATOM 694 C CA . GLN A 1 89 ? 19.949 -1.563 -2.869 1.00 59.44 89 GLN A CA 1
ATOM 695 C C . GLN A 1 89 ? 19.752 -0.107 -2.431 1.00 59.44 89 GLN A C 1
ATOM 697 O O . GLN A 1 89 ? 19.187 0.147 -1.367 1.00 59.44 89 GLN A O 1
ATOM 702 N N . HIS A 1 90 ? 20.145 0.860 -3.264 1.00 61.28 90 HIS A N 1
ATOM 703 C CA . HIS A 1 90 ? 19.972 2.279 -2.944 1.00 61.28 90 HIS A CA 1
ATOM 704 C C . HIS A 1 90 ? 18.507 2.732 -3.025 1.00 61.28 90 HIS A C 1
ATOM 706 O O . HIS A 1 90 ? 18.073 3.548 -2.206 1.00 61.28 90 HIS A O 1
ATOM 712 N N . HIS A 1 91 ? 17.725 2.155 -3.940 1.00 67.00 91 HIS A N 1
ATOM 713 C CA . HIS A 1 91 ? 16.307 2.475 -4.100 1.00 67.00 91 HIS A CA 1
ATOM 714 C C . HIS A 1 91 ? 15.462 1.967 -2.927 1.00 67.00 91 HIS A C 1
ATOM 716 O O . HIS A 1 91 ? 14.583 2.692 -2.465 1.00 67.00 91 HIS A O 1
ATOM 722 N N . ILE A 1 92 ? 15.761 0.780 -2.382 1.00 68.69 92 ILE A N 1
ATOM 723 C CA . ILE A 1 92 ? 15.023 0.241 -1.228 1.00 68.69 92 ILE A CA 1
ATOM 724 C C . ILE A 1 92 ? 15.264 1.080 0.029 1.00 68.69 92 ILE A C 1
ATOM 726 O O . ILE A 1 92 ? 14.302 1.459 0.690 1.00 68.69 92 ILE A O 1
ATOM 730 N N . TRP A 1 93 ? 16.514 1.430 0.348 1.00 66.50 93 TRP A N 1
ATOM 731 C CA . TRP A 1 93 ? 16.800 2.240 1.539 1.00 66.50 93 TRP A CA 1
ATOM 732 C C . TRP A 1 93 ? 16.165 3.632 1.463 1.00 66.50 93 TRP A C 1
ATOM 734 O O . TRP A 1 93 ? 15.537 4.076 2.427 1.00 66.50 93 TRP A O 1
ATOM 744 N N . SER A 1 94 ? 16.273 4.302 0.310 1.00 69.75 94 SER A N 1
ATOM 745 C CA . SER A 1 94 ? 15.630 5.603 0.089 1.00 69.75 94 SER A CA 1
ATOM 746 C C . SER A 1 94 ? 14.102 5.505 0.178 1.00 69.75 94 SER A C 1
ATOM 748 O O . SER A 1 94 ? 13.464 6.337 0.831 1.00 69.75 94 SER A O 1
ATOM 750 N N . PHE A 1 95 ? 13.515 4.449 -0.394 1.00 75.00 95 PHE A N 1
ATOM 751 C CA . PHE A 1 95 ? 12.081 4.193 -0.323 1.00 75.00 95 PHE A CA 1
ATOM 752 C C . PHE A 1 95 ? 11.612 3.977 1.121 1.00 75.00 95 PHE A C 1
ATOM 754 O O . PHE A 1 95 ? 10.675 4.638 1.567 1.00 75.00 95 PHE A O 1
ATOM 761 N N . THR A 1 96 ? 12.288 3.111 1.880 1.00 75.75 96 THR A N 1
ATOM 762 C CA . THR A 1 96 ? 11.939 2.807 3.273 1.00 75.75 96 THR A CA 1
ATOM 763 C C . THR A 1 96 ? 12.012 4.040 4.168 1.00 75.75 96 THR A C 1
ATOM 765 O O . THR A 1 96 ? 11.097 4.271 4.958 1.00 75.75 96 THR A O 1
ATOM 768 N N . ILE A 1 97 ? 13.056 4.864 4.028 1.00 71.81 97 ILE A N 1
ATOM 769 C CA . ILE A 1 97 ? 13.203 6.108 4.801 1.00 71.81 97 ILE A CA 1
ATOM 770 C C . ILE A 1 97 ? 12.087 7.096 4.447 1.00 71.81 97 ILE A C 1
ATOM 772 O O . ILE A 1 97 ? 11.442 7.643 5.343 1.00 71.81 97 ILE A O 1
ATOM 776 N N . THR A 1 98 ? 11.820 7.293 3.153 1.00 74.19 98 THR A N 1
ATOM 777 C CA . THR A 1 98 ? 10.747 8.180 2.672 1.00 74.19 98 THR A CA 1
ATOM 778 C C . THR A 1 98 ? 9.382 7.727 3.182 1.00 74.19 98 THR A C 1
ATOM 780 O O . THR A 1 98 ? 8.602 8.532 3.691 1.00 74.19 98 THR A O 1
ATOM 783 N N . TRP A 1 99 ? 9.109 6.425 3.112 1.00 80.19 99 TRP A N 1
ATOM 784 C CA . TRP A 1 99 ? 7.865 5.844 3.595 1.00 80.19 99 TRP A CA 1
ATOM 785 C C . TRP A 1 99 ? 7.703 6.020 5.110 1.00 80.19 99 TRP A C 1
ATOM 787 O O . TRP A 1 99 ? 6.650 6.470 5.561 1.00 80.19 99 TRP A O 1
ATOM 797 N N . LEU A 1 100 ? 8.752 5.750 5.898 1.00 76.50 100 LEU A N 1
ATOM 798 C CA . LEU A 1 100 ? 8.740 5.947 7.352 1.00 76.50 100 LEU A CA 1
ATOM 799 C C . LEU A 1 100 ? 8.500 7.413 7.729 1.00 76.50 100 LEU A C 1
ATOM 801 O O . LEU A 1 100 ? 7.728 7.686 8.647 1.00 76.50 100 LEU A O 1
ATOM 805 N N . LEU A 1 101 ? 9.112 8.359 7.011 1.00 75.06 101 LEU A N 1
ATOM 806 C CA . LEU A 1 101 ? 8.887 9.792 7.219 1.00 75.06 101 LEU A CA 1
ATOM 807 C C . LEU A 1 101 ? 7.429 10.179 6.954 1.00 75.06 101 LEU A C 1
ATOM 809 O O . LEU A 1 101 ? 6.811 10.835 7.795 1.00 75.06 101 LEU A O 1
ATOM 813 N N . ILE A 1 102 ? 6.858 9.742 5.826 1.00 75.75 102 ILE A N 1
ATOM 814 C CA . ILE A 1 102 ? 5.444 9.981 5.501 1.00 75.75 102 ILE A CA 1
ATOM 815 C C . ILE A 1 102 ? 4.546 9.360 6.575 1.00 75.75 102 ILE A C 1
ATOM 817 O O . ILE A 1 102 ? 3.641 10.025 7.079 1.00 75.75 102 ILE A O 1
ATOM 821 N N . PHE A 1 103 ? 4.823 8.121 6.985 1.00 74.88 103 PHE A N 1
ATOM 822 C CA . PHE A 1 103 ? 4.069 7.437 8.030 1.00 74.88 103 PHE A CA 1
ATOM 823 C C . PHE A 1 103 ? 4.101 8.205 9.359 1.00 74.88 103 PHE A C 1
ATOM 825 O O . PHE A 1 103 ? 3.043 8.463 9.934 1.00 74.88 103 PHE A O 1
ATOM 832 N N . ILE A 1 104 ? 5.279 8.640 9.820 1.00 73.62 104 ILE A N 1
ATOM 833 C CA . ILE A 1 104 ? 5.434 9.428 11.054 1.00 73.62 104 ILE A CA 1
ATOM 834 C C . ILE A 1 104 ? 4.665 10.751 10.957 1.00 73.62 104 ILE A C 1
ATOM 836 O O . ILE A 1 104 ? 3.974 11.124 11.906 1.00 73.62 104 ILE A O 1
ATOM 840 N N . LEU A 1 105 ? 4.736 11.452 9.82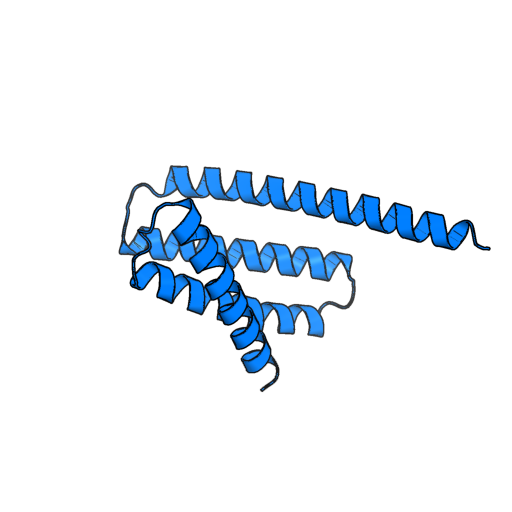2 1.00 76.25 105 LEU A N 1
ATOM 841 C CA . LEU A 1 105 ? 4.015 12.713 9.617 1.00 76.25 105 LEU A CA 1
ATOM 842 C C . LEU A 1 105 ? 2.496 12.519 9.669 1.00 76.25 105 LEU A C 1
ATOM 844 O O . LEU A 1 105 ? 1.803 13.256 10.376 1.00 76.25 105 LEU A O 1
ATOM 848 N N . VAL A 1 106 ? 1.972 11.509 8.970 1.00 73.31 106 VAL A N 1
ATOM 849 C CA . VAL A 1 106 ? 0.537 11.184 8.979 1.00 73.31 106 VAL A CA 1
ATOM 850 C C . VAL A 1 106 ? 0.096 10.737 10.375 1.00 73.31 106 VAL A C 1
ATOM 852 O O . VAL A 1 106 ? -0.957 11.160 10.857 1.00 73.31 106 VAL A O 1
ATOM 855 N N . TYR A 1 107 ? 0.918 9.948 11.066 1.00 73.50 107 TYR A N 1
ATOM 856 C CA . TYR A 1 107 ? 0.671 9.503 12.434 1.00 73.50 107 TYR A CA 1
ATOM 857 C C . TYR A 1 107 ? 0.594 10.680 13.418 1.00 73.50 107 TYR A C 1
ATOM 859 O O . TYR A 1 107 ? -0.383 10.816 14.161 1.00 73.50 107 TYR A O 1
ATOM 867 N N . LEU A 1 108 ? 1.577 11.587 13.381 1.00 76.31 108 LEU A N 1
ATOM 868 C CA . LEU A 1 108 ? 1.589 12.805 14.195 1.00 76.31 108 LEU A CA 1
ATOM 869 C C . LEU A 1 108 ? 0.375 13.688 13.893 1.00 76.31 108 LEU A C 1
ATOM 871 O O . LEU A 1 108 ? -0.280 14.167 14.823 1.00 76.31 108 LEU A O 1
ATOM 875 N N . TYR A 1 109 ? 0.028 13.867 12.615 1.00 75.56 109 TYR A N 1
ATOM 876 C CA . TYR A 1 109 ? -1.165 14.611 12.212 1.00 75.56 109 TYR A CA 1
ATOM 877 C C . TYR A 1 109 ? -2.446 13.984 12.776 1.00 75.56 109 TYR A C 1
ATOM 879 O O . TYR A 1 109 ? -3.268 14.698 13.357 1.00 75.56 109 TYR A O 1
ATOM 887 N N . SER A 1 110 ? -2.601 12.661 12.667 1.00 67.38 110 SER A N 1
ATOM 888 C CA . SER A 1 110 ? -3.753 11.921 13.196 1.00 67.38 110 SER A CA 1
ATOM 889 C C . SER A 1 110 ? -3.896 12.106 14.711 1.00 67.38 110 SER A C 1
ATOM 891 O O . SER A 1 110 ? -4.970 12.474 15.196 1.00 67.38 110 SER A O 1
ATOM 893 N N . ILE A 1 111 ? -2.796 11.990 15.466 1.00 72.31 111 ILE A N 1
ATOM 894 C CA . ILE A 1 111 ? -2.784 12.237 16.917 1.00 72.31 111 ILE A CA 1
ATOM 895 C C . ILE A 1 111 ? -3.165 13.681 17.243 1.00 72.31 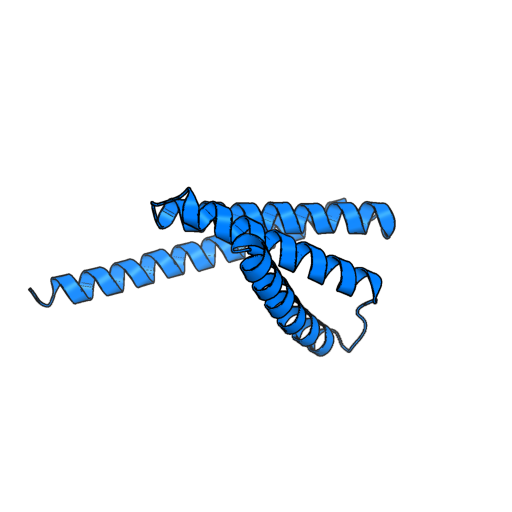111 ILE A C 1
ATOM 897 O O . ILE A 1 111 ? -4.006 13.918 18.114 1.00 72.31 111 ILE A O 1
ATOM 901 N N . VAL A 1 112 ? -2.556 14.665 16.577 1.00 74.06 112 VAL A N 1
ATOM 902 C CA . VAL A 1 112 ? -2.820 16.088 16.841 1.00 74.06 112 VAL A CA 1
ATOM 903 C C . VAL A 1 112 ? -4.271 16.440 16.511 1.00 74.06 112 VAL A C 1
ATOM 905 O O . VAL A 1 112 ? -4.927 17.139 17.291 1.00 74.06 112 VAL A O 1
ATOM 908 N N . ARG A 1 113 ? -4.798 15.937 15.390 1.00 71.12 113 ARG A N 1
ATOM 909 C CA . ARG A 1 113 ? -6.192 16.132 14.980 1.00 71.12 113 ARG A CA 1
ATOM 910 C C . ARG A 1 113 ? -7.153 15.487 15.976 1.00 71.12 113 ARG A C 1
ATOM 912 O O . ARG A 1 113 ? -8.048 16.179 16.459 1.00 71.12 113 ARG A O 1
ATOM 919 N N . ASN A 1 114 ? -6.936 14.229 16.359 1.00 65.38 114 ASN A N 1
ATOM 920 C CA . ASN A 1 114 ? -7.787 13.538 17.331 1.00 65.38 114 ASN A CA 1
ATOM 921 C C . ASN A 1 114 ? -7.735 14.202 18.711 1.00 65.38 114 ASN A C 1
ATOM 923 O O . ASN A 1 114 ? -8.778 14.410 19.326 1.00 65.38 114 ASN A O 1
ATOM 927 N N . ARG A 1 115 ? -6.565 14.672 19.166 1.00 61.81 115 ARG A N 1
ATOM 928 C CA . ARG A 1 115 ? -6.456 15.477 20.398 1.00 61.81 115 ARG A CA 1
ATOM 929 C C . ARG A 1 115 ? -7.252 16.778 20.314 1.00 61.81 115 ARG A C 1
ATOM 931 O O . ARG A 1 115 ? -7.883 17.160 21.296 1.00 61.81 115 ARG A O 1
ATOM 938 N N . LYS A 1 116 ? -7.241 17.474 19.170 1.00 60.47 116 LYS A N 1
ATOM 939 C CA . LYS A 1 116 ? -8.044 18.694 18.967 1.00 60.47 116 LYS A CA 1
ATOM 940 C C . LYS A 1 116 ? -9.546 18.396 18.963 1.00 60.47 116 LYS A C 1
ATOM 942 O O . LYS A 1 116 ? -10.301 19.173 19.541 1.00 60.47 116 LYS A O 1
ATOM 947 N N . ILE A 1 117 ? -9.968 17.285 18.358 1.00 59.53 117 ILE A N 1
ATOM 948 C CA . ILE A 1 117 ? -11.370 16.843 18.334 1.00 59.53 117 ILE A CA 1
ATOM 949 C C . ILE A 1 117 ? -11.844 16.498 19.752 1.00 59.53 117 ILE A C 1
ATOM 951 O O . ILE A 1 117 ? -12.837 17.057 20.209 1.00 59.53 117 ILE A O 1
ATOM 955 N N . VAL A 1 118 ? -11.086 15.686 20.496 1.00 53.62 118 VAL A N 1
ATOM 956 C CA . VAL A 1 118 ? -11.395 15.333 21.894 1.00 53.62 118 VAL A CA 1
ATOM 957 C C . VAL A 1 118 ? -11.424 16.575 22.795 1.00 53.62 118 VAL A C 1
ATOM 959 O O . VAL A 1 118 ? -12.336 16.731 23.603 1.00 53.62 118 VAL A O 1
ATOM 962 N N . LYS A 1 119 ? -10.486 17.519 22.620 1.00 56.47 119 LY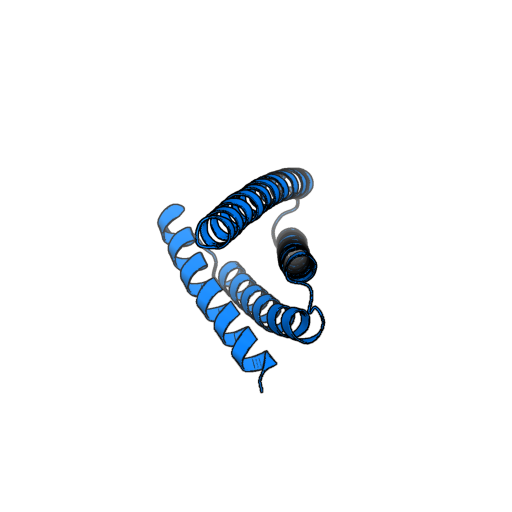S A N 1
ATOM 963 C CA . LYS A 1 119 ? -10.495 18.795 23.359 1.00 56.47 119 LYS A CA 1
ATOM 964 C C . LYS A 1 119 ? -11.703 19.681 23.031 1.00 56.47 119 LYS A C 1
ATOM 966 O O . LYS A 1 119 ? -12.141 20.410 23.914 1.00 56.47 119 LYS A O 1
ATOM 971 N N . ARG A 1 120 ? -12.236 19.654 21.801 1.00 54.06 120 ARG A N 1
ATOM 972 C CA . ARG A 1 120 ? -13.483 20.368 21.459 1.00 54.06 120 ARG A CA 1
ATOM 973 C C . ARG A 1 120 ? -14.695 19.730 22.129 1.00 54.06 120 ARG A C 1
ATOM 975 O O . ARG A 1 120 ? -15.469 20.461 22.730 1.00 54.06 120 ARG A O 1
ATOM 982 N N . PHE A 1 121 ? -14.815 18.402 22.087 1.00 46.66 121 PHE A N 1
ATOM 983 C CA . PHE A 1 121 ? -15.906 17.683 22.756 1.00 46.66 121 PHE A CA 1
ATOM 984 C C . PHE A 1 121 ? -15.901 17.897 24.277 1.00 46.66 121 PHE A C 1
ATOM 986 O O . PHE A 1 121 ? -16.947 18.162 24.856 1.00 46.66 121 PHE A O 1
ATOM 993 N N . ASN A 1 122 ? -14.729 17.877 24.921 1.00 51.34 122 ASN A N 1
ATOM 994 C CA . ASN A 1 122 ? -14.622 18.112 26.367 1.00 51.34 122 ASN A CA 1
ATOM 995 C C . ASN A 1 122 ? -14.832 19.573 26.795 1.00 51.34 122 ASN A C 1
ATOM 997 O O . ASN A 1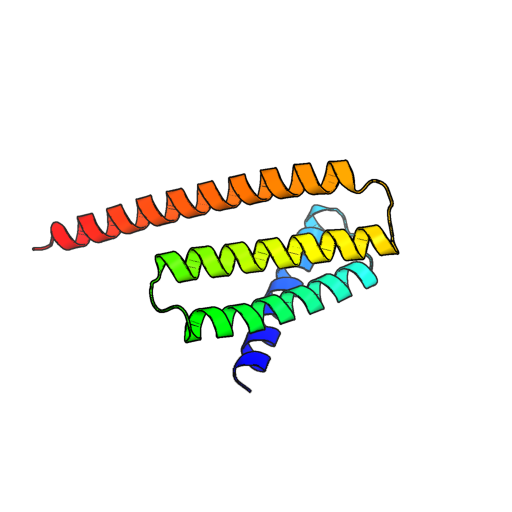 122 ? -15.018 19.815 27.978 1.00 51.34 122 ASN A O 1
ATOM 1001 N N . ARG A 1 123 ? -14.782 20.544 25.874 1.00 53.09 123 ARG A N 1
ATOM 1002 C CA . ARG A 1 123 ? -15.148 21.948 26.152 1.00 53.09 123 ARG A CA 1
ATOM 1003 C C . ARG A 1 123 ? -16.640 22.231 25.944 1.00 53.09 123 ARG A C 1
ATOM 1005 O O . ARG A 1 123 ? -17.074 23.342 26.217 1.00 53.09 123 ARG A O 1
ATOM 1012 N N . GLN A 1 124 ? -17.390 21.264 25.415 1.00 49.28 124 GLN A N 1
ATOM 1013 C CA . GLN A 1 124 ? -18.844 21.332 25.233 1.00 49.28 124 GLN A CA 1
ATOM 1014 C C . GLN A 1 124 ? -19.616 20.526 26.297 1.00 49.28 124 GLN A C 1
ATOM 1016 O O . GLN A 1 124 ? -20.822 20.338 26.155 1.00 49.28 124 GLN A O 1
ATOM 1021 N N . LYS A 1 125 ? -18.935 20.058 27.349 1.00 41.41 125 LYS A N 1
ATOM 1022 C CA . LYS A 1 125 ? -19.542 19.618 28.611 1.00 41.41 125 LYS A CA 1
ATOM 1023 C C . LYS A 1 125 ? -19.297 20.682 29.668 1.00 41.41 125 LYS A C 1
ATOM 1025 O O . LYS A 1 125 ? -20.185 20.826 30.529 1.00 41.41 125 LYS A O 1
#

pLDDT: mean 75.37, std 10.13, range [41.41, 90.31]

Organism: NCBI:txid1117941